Protein AF-A0A6V7KDC2-F1 (afdb_monomer_lite)

InterPro domains:
  IPR050136 Fatty acid oxidation complex subunit alpha [PTHR43612] (1-67)

Sequence (67 aa):
RKSGKGIYVYEAGRKDRDLNLGALDILKKYSLEPKGSISDEDRQLRMVSRFVNEAVLCLEEKILANP

Structure (mmCIF, N/CA/C/O backbone):
data_AF-A0A6V7KDC2-F1
#
_entry.id   AF-A0A6V7KDC2-F1
#
loop_
_atom_site.group_PDB
_atom_site.id
_atom_site.type_symbol
_atom_site.label_atom_id
_atom_site.label_alt_id
_atom_site.label_comp_id
_atom_site.label_asym_id
_atom_site.label_entity_id
_atom_site.label_seq_id
_atom_site.pdbx_PDB_ins_code
_atom_site.Cartn_x
_atom_site.Cartn_y
_atom_site.Cartn_z
_atom_site.occupancy
_atom_site.B_iso_or_equiv
_atom_site.auth_seq_id
_atom_site.auth_comp_id
_atom_site.auth_asym_id
_atom_site.auth_atom_id
_atom_site.pdbx_PDB_model_num
ATOM 1 N N . ARG A 1 1 ? -18.313 4.199 3.804 1.00 72.69 1 ARG A N 1
ATOM 2 C CA . ARG A 1 1 ? -17.701 2.911 3.370 1.00 72.69 1 ARG A CA 1
ATOM 3 C C . ARG A 1 1 ? -18.779 1.837 3.398 1.00 72.69 1 ARG A C 1
ATOM 5 O O . ARG A 1 1 ? -19.661 1.957 4.236 1.00 72.69 1 ARG A O 1
ATOM 12 N N . LYS A 1 2 ? -18.715 0.822 2.525 1.00 88.62 2 LYS A N 1
ATOM 13 C CA . LYS A 1 2 ? -19.811 -0.142 2.282 1.00 88.62 2 LYS A CA 1
ATOM 14 C C . LYS A 1 2 ? -20.433 -0.754 3.553 1.00 88.62 2 LYS A C 1
ATOM 16 O O . LYS A 1 2 ? -21.639 -0.924 3.597 1.00 88.62 2 LYS A O 1
ATOM 21 N N . SER A 1 3 ? -19.627 -1.039 4.578 1.00 89.50 3 SER A N 1
ATOM 22 C CA . SER A 1 3 ? -20.026 -1.711 5.828 1.00 89.50 3 SER A CA 1
ATOM 23 C C . SER A 1 3 ? -20.079 -0.805 7.071 1.00 89.50 3 SER A C 1
ATOM 25 O O . SER A 1 3 ? -20.210 -1.312 8.181 1.00 89.50 3 SER A O 1
ATOM 27 N N . GLY A 1 4 ? -19.873 0.511 6.935 1.00 90.56 4 GLY A N 1
ATOM 28 C CA . GLY A 1 4 ? -19.816 1.438 8.082 1.00 90.56 4 GLY A CA 1
ATOM 29 C C . GLY A 1 4 ? -18.578 1.309 8.990 1.00 90.56 4 GLY A C 1
ATOM 30 O O . GLY A 1 4 ? -18.363 2.150 9.852 1.00 90.56 4 GLY A O 1
ATOM 31 N N . LYS A 1 5 ? -17.703 0.314 8.785 1.00 92.69 5 LYS A N 1
ATOM 32 C CA . LYS A 1 5 ? -16.469 0.125 9.571 1.00 92.69 5 LYS A CA 1
ATOM 33 C C . LYS A 1 5 ? -15.335 -0.499 8.753 1.00 92.69 5 LYS A C 1
ATOM 35 O O . LYS A 1 5 ? -15.573 -1.277 7.833 1.00 92.69 5 LYS A O 1
ATOM 40 N N . GLY A 1 6 ? -14.101 -0.131 9.082 1.00 92.75 6 GLY A N 1
ATOM 41 C CA . GLY A 1 6 ? -12.847 -0.662 8.539 1.00 92.75 6 GLY A CA 1
ATOM 42 C C . GLY A 1 6 ? -11.759 -0.554 9.607 1.00 92.75 6 GLY A C 1
ATOM 43 O O . GLY A 1 6 ? -11.990 -0.986 10.729 1.00 92.75 6 GLY A O 1
ATOM 44 N N . ILE A 1 7 ? -10.620 0.079 9.302 1.00 95.31 7 ILE A N 1
ATOM 45 C CA . ILE A 1 7 ? -9.627 0.474 10.329 1.00 95.31 7 ILE A CA 1
ATOM 46 C C . ILE A 1 7 ? -10.231 1.461 11.346 1.00 95.31 7 ILE A C 1
ATOM 48 O O . ILE A 1 7 ? -9.906 1.426 12.528 1.00 95.31 7 ILE A O 1
ATOM 52 N N . TYR A 1 8 ? -11.165 2.294 10.887 1.00 95.44 8 TYR A N 1
ATOM 53 C CA . TYR A 1 8 ? -11.943 3.213 11.715 1.00 95.44 8 TYR A CA 1
ATOM 54 C C . TYR A 1 8 ? -13.428 2.848 11.677 1.00 95.44 8 TYR A C 1
ATOM 56 O O . TYR A 1 8 ? -13.877 2.122 10.778 1.00 95.44 8 TYR A O 1
ATOM 64 N N . VAL A 1 9 ? -14.192 3.381 12.624 1.00 94.69 9 VAL A N 1
ATOM 65 C CA . VAL A 1 9 ? -15.658 3.385 12.595 1.00 94.69 9 VAL A CA 1
ATOM 66 C C . VAL A 1 9 ? -16.129 4.624 11.825 1.00 94.69 9 VAL A C 1
ATOM 68 O O . VAL A 1 9 ? -15.565 5.706 11.973 1.00 94.69 9 VAL A O 1
ATOM 71 N N . TYR A 1 10 ? -17.109 4.455 10.933 1.00 93.25 10 TYR A N 1
ATOM 72 C CA . TYR A 1 10 ? -17.623 5.520 10.070 1.00 93.25 10 TYR A CA 1
ATOM 73 C C . TYR A 1 10 ? -19.107 5.749 10.340 1.00 93.25 10 TYR A C 1
ATOM 75 O O . TYR A 1 10 ? -19.946 4.941 9.940 1.00 93.25 10 TYR A O 1
ATOM 83 N N . GLU A 1 11 ? -19.419 6.888 10.946 1.00 91.00 11 GLU A N 1
ATOM 84 C CA . GLU A 1 11 ? -20.785 7.335 11.216 1.00 91.00 11 GLU A CA 1
ATOM 85 C C . GLU A 1 11 ? -21.206 8.399 10.198 1.00 91.00 11 GLU A C 1
ATOM 87 O O . GLU A 1 11 ? -20.411 9.247 9.784 1.00 91.00 11 GLU A O 1
ATOM 92 N N . ALA A 1 12 ? -22.462 8.351 9.755 1.00 89.06 12 ALA A N 1
ATOM 93 C CA . ALA A 1 12 ? -22.986 9.355 8.837 1.00 89.06 12 ALA A CA 1
ATOM 94 C C . ALA A 1 12 ? -23.056 10.725 9.534 1.00 89.06 12 ALA A C 1
ATOM 96 O O . ALA A 1 12 ? -23.506 10.828 10.669 1.00 89.06 12 ALA A O 1
ATOM 97 N N . GLY A 1 13 ? -22.613 11.782 8.851 1.00 88.31 13 GLY A N 1
ATOM 98 C CA . GLY A 1 13 ? -22.669 13.151 9.376 1.00 88.31 13 GLY A CA 1
ATOM 99 C C . GLY A 1 13 ? -21.559 13.529 10.366 1.00 88.31 13 GLY A C 1
ATOM 100 O O . GLY A 1 13 ? -21.447 14.705 10.704 1.00 88.31 13 GLY A O 1
ATOM 101 N N . ARG A 1 14 ? -20.689 12.593 10.775 1.00 90.19 14 ARG A N 1
ATOM 102 C CA . ARG A 1 14 ? -19.534 12.876 11.643 1.00 90.19 14 ARG A CA 1
ATOM 103 C C . ARG A 1 14 ? -18.230 12.867 10.838 1.00 90.19 14 ARG A C 1
ATOM 105 O O . ARG A 1 14 ? -17.975 11.963 10.046 1.00 90.19 14 ARG A O 1
ATOM 112 N N . LYS A 1 15 ? -17.400 13.901 11.022 1.00 87.50 15 LYS A N 1
ATOM 113 C CA . LYS A 1 15 ? -16.049 13.976 10.423 1.00 87.50 15 LYS A CA 1
ATOM 114 C C . LYS A 1 15 ? -15.008 13.215 11.234 1.00 87.50 15 LYS A C 1
ATOM 116 O O . LYS A 1 15 ? -14.068 12.666 10.659 1.00 87.50 15 LYS A O 1
ATOM 121 N N . ASP A 1 16 ? -15.168 13.243 12.550 1.00 89.44 16 ASP A N 1
ATOM 122 C CA . ASP A 1 16 ? -14.307 12.524 13.470 1.00 89.44 16 ASP A CA 1
ATOM 123 C C . ASP A 1 16 ? -14.573 11.017 13.388 1.00 89.44 16 ASP A C 1
ATOM 125 O O . ASP A 1 16 ? -15.689 10.583 13.092 1.00 89.44 16 ASP A O 1
ATOM 129 N N . ARG A 1 17 ? -13.51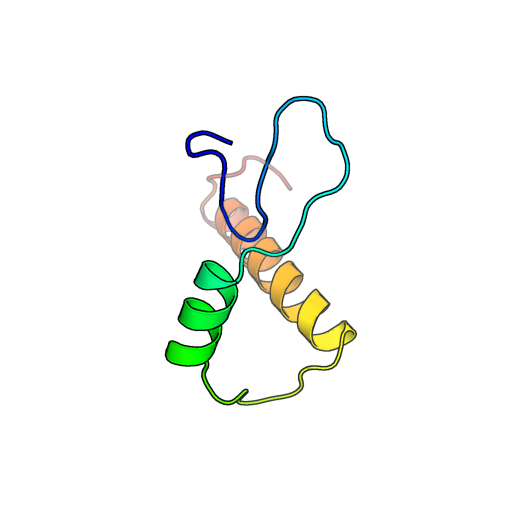2 10.232 13.5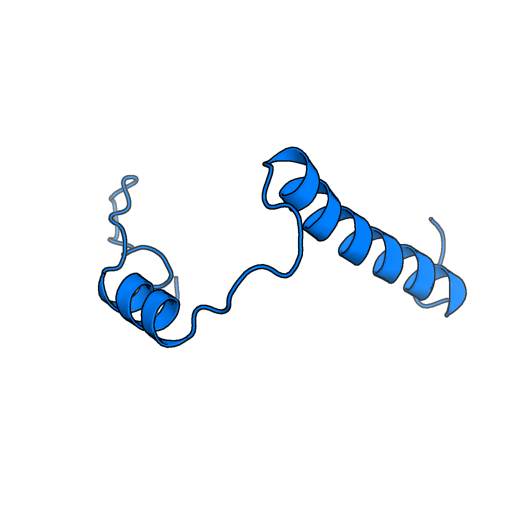44 1.00 91.56 17 ARG A N 1
ATOM 130 C CA . ARG A 1 17 ? -13.505 8.801 13.240 1.00 91.56 17 ARG A CA 1
ATOM 131 C C . ARG A 1 17 ? -12.747 8.067 14.324 1.00 91.56 17 ARG A C 1
ATOM 133 O O . ARG A 1 17 ? -11.517 8.090 14.346 1.00 91.56 17 ARG A O 1
ATOM 140 N N . ASP A 1 18 ? -13.490 7.357 15.157 1.00 94.75 18 ASP A N 1
ATOM 141 C CA . ASP A 1 18 ? -12.902 6.551 16.216 1.00 94.75 18 ASP A CA 1
ATOM 142 C C . ASP A 1 18 ? -12.193 5.317 15.638 1.00 94.75 18 ASP A C 1
ATOM 144 O O . ASP A 1 18 ? -12.554 4.778 14.579 1.00 94.75 18 ASP A O 1
ATOM 148 N N . LEU A 1 19 ? -11.162 4.854 16.343 1.00 95.00 19 LEU A N 1
ATOM 149 C CA . LEU A 1 19 ? -10.458 3.622 16.001 1.00 95.00 19 LEU A CA 1
ATOM 150 C C . LEU A 1 19 ? -11.382 2.414 16.182 1.00 95.00 19 LEU A C 1
ATOM 152 O O . LEU A 1 19 ? -12.077 2.281 17.187 1.00 95.00 19 LEU A O 1
ATOM 156 N N . ASN A 1 20 ? -11.353 1.487 15.226 1.00 95.69 20 ASN A N 1
ATOM 157 C CA . ASN A 1 20 ? -12.072 0.228 15.369 1.00 95.69 20 ASN A CA 1
ATOM 158 C C . ASN A 1 20 ? -11.259 -0.741 16.243 1.00 95.69 20 ASN A C 1
ATOM 160 O O . ASN A 1 20 ? -10.287 -1.335 15.773 1.00 95.69 20 ASN A O 1
ATOM 164 N N . LEU A 1 21 ? -11.681 -0.943 17.495 1.00 96.69 21 LEU A N 1
ATOM 165 C CA . LEU A 1 21 ? -11.022 -1.865 18.432 1.00 96.69 21 LEU A CA 1
ATOM 166 C C . LEU A 1 21 ? -10.954 -3.301 17.893 1.00 96.69 21 LEU A C 1
ATOM 168 O O . LEU A 1 21 ? -9.910 -3.938 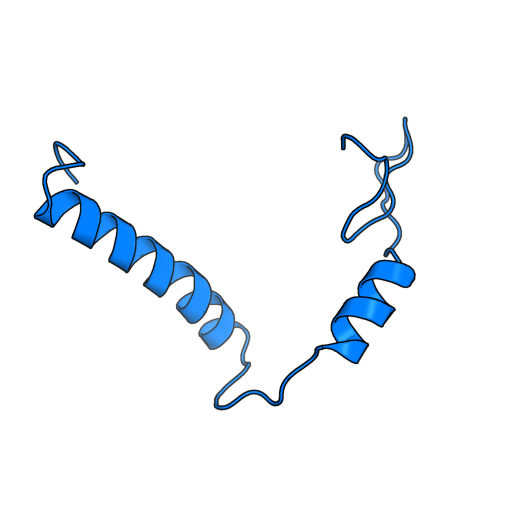17.984 1.00 96.69 21 LEU A O 1
ATOM 172 N N . GLY A 1 22 ? -12.004 -3.770 17.214 1.00 96.06 22 GLY A N 1
ATOM 173 C CA . GLY A 1 22 ? -11.990 -5.096 16.592 1.00 96.06 22 GLY A CA 1
ATOM 174 C C . GLY A 1 22 ? -10.953 -5.219 15.470 1.00 96.06 22 GLY A C 1
ATOM 175 O O . GLY A 1 22 ? -10.394 -6.292 15.262 1.00 96.06 22 GLY A O 1
ATOM 176 N N . ALA A 1 23 ? -10.644 -4.124 14.763 1.00 96.12 23 ALA A N 1
ATOM 177 C CA . ALA A 1 23 ? -9.548 -4.119 13.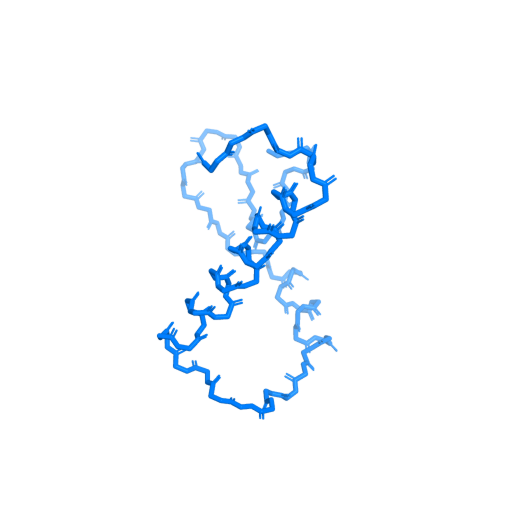795 1.00 96.12 23 ALA A CA 1
ATOM 178 C C . ALA A 1 23 ? -8.180 -4.171 14.495 1.00 96.12 23 ALA A C 1
ATOM 180 O O . ALA A 1 23 ? -7.294 -4.882 14.026 1.00 96.12 23 ALA A O 1
ATOM 181 N N . LEU A 1 24 ? -8.013 -3.472 15.625 1.00 96.94 24 LEU A N 1
ATOM 182 C CA . LEU A 1 24 ? -6.785 -3.532 16.427 1.00 96.94 24 LEU A CA 1
ATOM 183 C C . LEU A 1 24 ? -6.528 -4.935 16.983 1.00 96.94 24 LEU A C 1
ATOM 185 O O . LEU A 1 24 ? -5.389 -5.394 16.938 1.00 96.94 24 LEU A O 1
ATOM 189 N N . ASP A 1 25 ? -7.562 -5.632 17.453 1.00 97.62 25 ASP A N 1
ATOM 190 C CA . ASP A 1 25 ? -7.429 -6.998 17.970 1.00 97.62 25 ASP A CA 1
ATOM 191 C C . ASP A 1 25 ? -6.983 -7.977 16.878 1.00 97.62 25 ASP A C 1
ATOM 193 O O . ASP A 1 25 ? -6.090 -8.796 17.099 1.00 97.62 25 ASP A O 1
ATOM 197 N N . ILE A 1 26 ? -7.539 -7.851 15.668 1.00 96.94 26 ILE A N 1
ATOM 198 C CA . ILE A 1 26 ? -7.110 -8.644 14.508 1.00 96.94 26 ILE A CA 1
ATOM 199 C C . ILE A 1 26 ? -5.648 -8.335 14.159 1.00 96.94 26 ILE A C 1
ATOM 201 O O . ILE A 1 26 ? -4.861 -9.260 13.971 1.00 96.94 26 ILE A O 1
ATOM 205 N N . LEU A 1 27 ? -5.261 -7.056 14.102 1.00 96.44 27 LEU A N 1
ATOM 206 C CA . LEU A 1 27 ? -3.885 -6.659 13.783 1.00 96.44 27 LEU A CA 1
ATOM 207 C C . LEU A 1 27 ? -2.877 -7.183 14.812 1.00 96.44 27 LEU A C 1
ATOM 209 O O . LEU A 1 27 ? -1.828 -7.683 14.420 1.00 96.44 27 LEU A O 1
ATOM 213 N N . LYS A 1 28 ? -3.206 -7.121 16.108 1.00 96.25 28 LYS A N 1
ATOM 214 C CA . LYS A 1 28 ? -2.370 -7.674 17.187 1.00 96.25 28 LYS A CA 1
ATOM 215 C C . LYS A 1 28 ? -2.270 -9.195 17.111 1.00 96.25 28 LYS A C 1
ATOM 217 O O . LYS A 1 28 ? -1.197 -9.747 17.310 1.00 96.25 28 LYS A O 1
ATOM 222 N N . LYS A 1 29 ? -3.373 -9.883 16.803 1.00 97.81 29 LYS A N 1
ATOM 223 C CA . LYS A 1 29 ? -3.393 -11.349 16.684 1.00 97.81 29 LYS A CA 1
ATOM 224 C C . LYS A 1 29 ? -2.466 -11.864 15.577 1.00 97.81 29 LYS A C 1
ATOM 226 O O . LYS A 1 29 ? -1.918 -12.953 15.713 1.00 97.81 29 LYS A O 1
ATOM 231 N N . TYR A 1 30 ? -2.316 -11.108 14.490 1.00 97.12 30 TYR A N 1
ATOM 232 C CA . TYR A 1 30 ? -1.536 -11.505 13.313 1.00 97.12 30 TYR A CA 1
ATOM 233 C C . TYR A 1 30 ? -0.284 -10.636 13.089 1.00 97.12 30 TYR A C 1
ATOM 235 O O . TYR A 1 30 ? 0.250 -10.608 11.979 1.00 97.12 30 TYR A O 1
ATOM 243 N N . SER A 1 31 ? 0.192 -9.915 14.111 1.00 94.75 31 SER A N 1
ATOM 244 C CA . SER A 1 31 ? 1.413 -9.113 14.001 1.00 94.75 31 SER A CA 1
ATOM 245 C C . SER A 1 31 ? 2.656 -9.999 13.940 1.00 94.75 31 SER A C 1
ATOM 247 O O . SER A 1 31 ? 2.740 -11.008 14.637 1.00 94.75 31 SER A O 1
ATOM 249 N N . LEU A 1 32 ? 3.637 -9.596 13.135 1.00 94.62 32 LEU A N 1
ATOM 250 C CA . LEU A 1 32 ? 4.932 -10.263 13.011 1.00 94.62 32 LEU A CA 1
ATOM 251 C C . LEU A 1 32 ? 6.051 -9.331 13.473 1.00 94.62 32 LEU A C 1
ATOM 253 O O . LEU A 1 32 ? 5.959 -8.116 13.286 1.00 94.62 32 LEU A O 1
ATOM 257 N N . GLU A 1 33 ? 7.124 -9.918 13.999 1.00 94.44 33 GLU A N 1
ATOM 258 C CA . GLU A 1 33 ? 8.326 -9.175 14.373 1.00 94.44 33 GLU A CA 1
ATOM 259 C C . GLU A 1 33 ? 8.986 -8.530 13.137 1.00 94.44 33 GLU A C 1
ATOM 261 O O . GLU A 1 33 ? 9.244 -9.220 12.137 1.00 94.44 33 GLU A O 1
ATOM 266 N N . PRO A 1 34 ? 9.269 -7.213 13.162 1.00 92.69 34 PRO A N 1
ATOM 267 C CA . PRO A 1 34 ? 9.959 -6.543 12.068 1.00 92.69 34 PRO A CA 1
ATOM 268 C C . PRO A 1 34 ? 11.379 -7.093 11.875 1.00 92.69 34 PRO A C 1
ATOM 270 O O . PRO A 1 34 ? 12.188 -7.105 12.795 1.00 92.69 34 PRO A O 1
ATOM 273 N N . LYS A 1 35 ? 11.724 -7.489 10.644 1.00 90.75 35 LYS A N 1
ATOM 274 C CA . LYS A 1 35 ? 13.068 -8.004 10.297 1.00 90.75 35 LYS A CA 1
ATOM 275 C C . LYS A 1 35 ? 14.119 -6.916 10.034 1.00 90.75 35 LYS A C 1
ATOM 277 O O . LYS A 1 35 ? 15.220 -7.221 9.590 1.00 90.75 35 LYS A O 1
ATOM 282 N N . GLY A 1 36 ? 13.777 -5.650 10.229 1.00 91.44 36 GLY A N 1
ATOM 283 C CA . GLY A 1 36 ? 14.646 -4.523 9.916 1.00 91.44 36 GLY A CA 1
ATOM 284 C C . GLY A 1 36 ? 14.100 -3.235 10.506 1.00 91.44 36 GLY A C 1
ATOM 285 O O . GLY A 1 36 ? 13.140 -3.258 11.278 1.00 91.44 36 GLY A O 1
ATOM 286 N N . SER A 1 37 ? 14.697 -2.112 10.113 1.00 94.12 37 SER A N 1
ATOM 287 C CA . SER A 1 37 ? 14.308 -0.808 10.638 1.00 94.12 37 SER A CA 1
ATOM 288 C C . SER A 1 37 ? 12.827 -0.490 10.387 1.00 94.12 37 SER A C 1
ATOM 290 O O . SER A 1 37 ? 12.209 -0.890 9.384 1.00 94.12 37 SER A O 1
ATOM 292 N N . ILE A 1 38 ? 12.268 0.219 11.365 1.00 94.44 38 ILE A N 1
ATOM 293 C CA . ILE A 1 38 ? 10.890 0.701 11.409 1.00 94.44 38 ILE A CA 1
ATOM 294 C C . ILE A 1 38 ? 10.825 2.216 11.625 1.00 94.44 38 ILE A C 1
ATOM 296 O O . ILE A 1 38 ? 9.775 2.688 12.064 1.00 94.44 38 ILE A O 1
ATOM 300 N N . SER A 1 39 ? 11.911 2.945 11.335 1.00 97.19 39 SER A N 1
ATOM 301 C CA . SER A 1 39 ? 11.904 4.412 11.271 1.00 97.19 39 SER A CA 1
ATOM 302 C C . SER A 1 39 ? 10.839 4.902 10.283 1.00 97.19 39 SER A C 1
ATOM 304 O O . SER A 1 39 ? 10.385 4.150 9.409 1.00 97.19 39 SER A O 1
ATOM 306 N N . ASP A 1 40 ? 10.408 6.150 10.423 1.00 96.94 40 ASP A N 1
ATOM 307 C CA . ASP A 1 40 ? 9.377 6.697 9.544 1.00 96.94 40 ASP A CA 1
ATOM 308 C C . ASP A 1 40 ? 9.885 6.819 8.101 1.00 96.94 40 ASP A C 1
ATOM 310 O O . ASP A 1 40 ? 9.146 6.510 7.162 1.00 96.94 40 ASP A O 1
ATOM 314 N N . GLU A 1 41 ? 11.165 7.139 7.919 1.00 97.19 41 GLU A N 1
ATOM 315 C CA . GLU A 1 41 ? 11.840 7.192 6.623 1.00 97.19 41 GLU A CA 1
ATOM 316 C C . GLU A 1 41 ? 11.864 5.811 5.952 1.00 97.19 41 GLU A C 1
ATOM 318 O O . GLU A 1 41 ? 11.487 5.670 4.785 1.00 97.19 41 GLU A O 1
ATOM 323 N N . ASP A 1 42 ? 12.217 4.759 6.699 1.00 96.62 42 ASP A N 1
ATOM 324 C CA . ASP A 1 42 ? 12.247 3.390 6.172 1.00 96.62 42 ASP A CA 1
ATOM 325 C C . ASP A 1 42 ? 10.843 2.884 5.816 1.00 96.62 42 ASP A C 1
ATOM 327 O O . ASP A 1 42 ? 10.661 2.150 4.838 1.00 96.62 42 ASP A O 1
ATOM 331 N N . ARG A 1 43 ? 9.816 3.281 6.580 1.00 95.56 43 ARG A N 1
ATOM 332 C CA . ARG A 1 43 ? 8.414 2.960 6.265 1.00 95.56 43 ARG A CA 1
ATOM 333 C C . ARG A 1 43 ? 7.960 3.645 4.982 1.00 95.56 43 ARG A C 1
ATOM 335 O O . ARG A 1 43 ? 7.341 2.988 4.143 1.00 95.56 43 ARG A O 1
ATOM 342 N N . GLN A 1 44 ? 8.271 4.930 4.820 1.00 96.62 44 GLN A N 1
ATOM 343 C CA . GLN A 1 44 ? 7.958 5.684 3.606 1.00 96.62 44 GL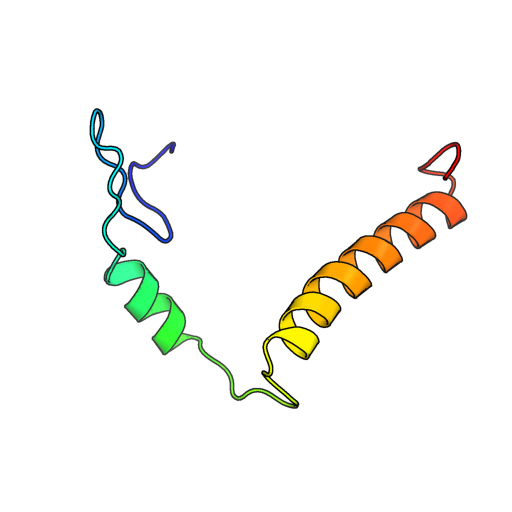N A CA 1
ATOM 344 C C . GLN A 1 44 ? 8.635 5.050 2.390 1.00 96.62 44 GLN A C 1
ATOM 346 O O . GLN A 1 44 ? 7.959 4.724 1.409 1.00 96.62 44 GLN A O 1
ATOM 351 N N . LEU A 1 45 ? 9.939 4.775 2.486 1.00 96.94 45 LEU A N 1
ATOM 352 C CA . LEU A 1 45 ? 10.695 4.164 1.401 1.00 96.94 45 LEU A CA 1
ATOM 353 C C . LEU A 1 45 ? 10.157 2.773 1.055 1.00 96.94 45 LEU A C 1
ATOM 355 O O . LEU A 1 45 ? 10.015 2.457 -0.123 1.00 96.94 45 LEU A O 1
ATOM 359 N N . ARG A 1 46 ? 9.772 1.952 2.042 1.00 95.31 46 ARG A N 1
ATOM 360 C CA . ARG A 1 46 ? 9.186 0.619 1.808 1.00 95.31 46 ARG A CA 1
ATOM 361 C C . ARG A 1 46 ? 7.859 0.674 1.045 1.00 95.31 46 ARG A C 1
ATOM 363 O O . ARG A 1 46 ? 7.579 -0.246 0.279 1.00 95.31 46 ARG A O 1
ATOM 370 N N . MET A 1 47 ? 7.049 1.714 1.245 1.00 95.69 47 MET A N 1
ATOM 371 C CA . MET A 1 47 ? 5.812 1.903 0.477 1.00 95.69 47 MET A CA 1
ATOM 372 C C . MET A 1 47 ? 6.101 2.400 -0.941 1.00 95.69 47 MET A C 1
ATOM 374 O O . MET A 1 47 ? 5.607 1.818 -1.905 1.00 95.69 47 MET A O 1
ATOM 378 N N . VAL A 1 48 ? 6.919 3.449 -1.072 1.00 97.56 48 VAL A N 1
ATOM 379 C CA . VAL A 1 48 ? 7.149 4.121 -2.359 1.00 97.56 48 VAL A CA 1
ATOM 380 C C . VAL A 1 48 ? 8.006 3.274 -3.295 1.00 97.56 48 VAL A C 1
ATOM 382 O O . VAL A 1 48 ? 7.648 3.122 -4.456 1.00 97.56 48 VAL A O 1
ATOM 385 N N . SER A 1 49 ? 9.090 2.670 -2.802 1.00 97.75 49 SER A N 1
ATOM 386 C CA . SER A 1 49 ? 9.988 1.850 -3.632 1.00 97.75 49 SER A CA 1
ATOM 387 C C . SER A 1 49 ? 9.253 0.703 -4.320 1.00 97.75 49 SER A C 1
ATOM 389 O O . SER A 1 49 ? 9.444 0.490 -5.511 1.00 97.75 49 SER A O 1
ATOM 391 N N . ARG A 1 50 ? 8.360 0.007 -3.604 1.00 96.81 50 ARG A N 1
ATOM 392 C CA . ARG A 1 50 ? 7.544 -1.078 -4.169 1.00 96.81 50 ARG A CA 1
ATOM 393 C C . ARG A 1 50 ? 6.615 -0.576 -5.266 1.00 96.81 50 ARG A C 1
ATOM 395 O O . ARG A 1 50 ? 6.551 -1.185 -6.322 1.00 96.81 50 ARG A O 1
ATOM 402 N N . PHE A 1 51 ? 5.924 0.536 -5.024 1.00 97.69 51 PHE A N 1
ATOM 403 C CA . PHE A 1 51 ? 5.030 1.128 -6.016 1.00 97.69 51 PHE A CA 1
ATOM 404 C C . PHE A 1 51 ? 5.783 1.575 -7.277 1.00 97.69 51 PHE A C 1
ATOM 406 O O . PHE A 1 51 ? 5.365 1.260 -8.387 1.00 97.69 51 PHE A O 1
ATOM 413 N N . VAL A 1 52 ? 6.911 2.270 -7.112 1.00 98.19 52 VAL A N 1
ATOM 414 C CA . VAL A 1 52 ? 7.732 2.743 -8.236 1.00 98.19 52 VAL A CA 1
ATOM 415 C C . VAL A 1 52 ? 8.318 1.571 -9.018 1.00 98.19 52 VAL A C 1
ATOM 417 O O . VAL A 1 52 ? 8.322 1.609 -10.242 1.00 98.19 52 VAL A O 1
ATOM 420 N N . ASN A 1 53 ? 8.762 0.514 -8.336 1.00 98.19 53 ASN A N 1
ATOM 421 C CA . ASN A 1 53 ? 9.290 -0.675 -8.997 1.00 98.19 53 ASN A CA 1
ATOM 422 C C . ASN A 1 53 ? 8.240 -1.346 -9.898 1.00 98.19 53 ASN A C 1
ATOM 424 O O . ASN A 1 53 ? 8.555 -1.696 -11.029 1.00 98.19 53 ASN A O 1
ATOM 428 N N . GLU A 1 54 ? 6.988 -1.460 -9.440 1.00 97.94 54 GLU A N 1
ATOM 429 C CA . GLU A 1 54 ? 5.885 -1.960 -10.277 1.00 97.94 54 GLU A CA 1
ATOM 430 C C . GLU A 1 54 ? 5.592 -1.033 -11.464 1.00 97.94 54 GLU A C 1
ATOM 432 O O . GLU A 1 54 ? 5.348 -1.507 -12.569 1.00 97.94 54 GLU A O 1
ATOM 437 N N . ALA A 1 55 ? 5.646 0.289 -11.268 1.00 97.56 55 ALA A N 1
ATOM 438 C CA . ALA A 1 55 ? 5.447 1.247 -12.356 1.00 97.56 55 ALA A CA 1
ATOM 439 C C . ALA A 1 55 ? 6.527 1.119 -13.447 1.00 97.56 55 ALA A C 1
ATOM 441 O O . ALA A 1 55 ? 6.205 1.143 -14.634 1.00 97.56 55 ALA A O 1
ATOM 442 N N . VAL A 1 56 ? 7.791 0.929 -13.051 1.00 97.62 56 VAL A N 1
ATOM 443 C CA . VAL A 1 56 ? 8.899 0.667 -13.983 1.00 97.62 56 VAL A CA 1
ATOM 444 C C . VAL A 1 56 ? 8.697 -0.668 -14.695 1.00 97.62 56 VAL A C 1
ATOM 446 O O . VAL A 1 56 ? 8.802 -0.713 -15.917 1.00 97.62 56 VAL A O 1
ATOM 449 N N . LEU A 1 57 ? 8.320 -1.726 -13.971 1.00 98.19 57 LEU A N 1
ATOM 450 C CA . LEU A 1 57 ? 8.038 -3.026 -14.581 1.00 98.19 57 LEU A CA 1
ATOM 451 C C . LEU A 1 57 ? 6.907 -2.932 -15.619 1.00 98.19 57 LEU A C 1
ATOM 453 O O . LEU A 1 57 ? 7.032 -3.464 -16.717 1.00 98.19 57 LEU A O 1
ATOM 457 N N . CYS A 1 58 ? 5.840 -2.182 -15.334 1.00 98.31 58 CYS A N 1
ATOM 458 C CA . CYS A 1 58 ? 4.749 -1.964 -16.289 1.00 98.31 58 CYS A CA 1
ATOM 459 C C . CYS A 1 58 ? 5.213 -1.233 -17.560 1.00 98.31 58 CYS A C 1
ATOM 461 O O . CYS A 1 58 ? 4.657 -1.454 -18.639 1.00 98.31 58 CYS A O 1
ATOM 463 N N . LEU A 1 59 ? 6.210 -0.354 -17.450 1.00 97.62 59 LEU A N 1
ATOM 464 C CA . LEU A 1 59 ? 6.826 0.296 -18.603 1.00 97.62 59 LEU A CA 1
ATOM 465 C C . LEU A 1 59 ? 7.692 -0.690 -19.405 1.00 97.62 59 LEU A C 1
ATOM 467 O O . LEU A 1 59 ? 7.599 -0.722 -20.631 1.00 97.62 59 LEU A O 1
ATOM 471 N N . GLU A 1 60 ? 8.486 -1.524 -18.729 1.00 97.44 60 GLU A N 1
ATOM 472 C CA . GLU A 1 60 ? 9.324 -2.557 -19.359 1.00 97.44 60 GLU A CA 1
ATOM 473 C C . GLU A 1 60 ? 8.487 -3.609 -20.103 1.00 97.44 60 GLU A C 1
ATOM 475 O O . GLU A 1 60 ? 8.796 -3.967 -21.242 1.00 97.44 60 GLU A O 1
ATOM 480 N N . GLU A 1 61 ? 7.377 -4.043 -19.502 1.00 98.19 61 GLU A N 1
ATOM 481 C CA . GLU A 1 61 ? 6.413 -4.977 -20.095 1.00 98.19 61 GLU A CA 1
ATOM 482 C C . GLU A 1 61 ? 5.509 -4.324 -21.157 1.00 98.19 61 GLU A C 1
ATOM 484 O O . GLU A 1 61 ? 4.673 -4.996 -21.765 1.00 98.19 61 GLU A O 1
ATOM 489 N N . LYS A 1 62 ? 5.686 -3.020 -21.422 1.00 96.38 62 LYS A N 1
ATOM 490 C CA . LYS A 1 62 ? 4.900 -2.221 -22.379 1.00 96.38 62 LYS A CA 1
ATOM 491 C C . LYS A 1 62 ? 3.398 -2.187 -22.076 1.00 96.38 62 LYS A C 1
ATOM 493 O O . LYS A 1 62 ? 2.585 -1.979 -22.977 1.00 96.38 62 LYS A O 1
ATOM 498 N N . ILE A 1 63 ? 3.030 -2.360 -20.807 1.00 98.12 63 ILE A N 1
ATOM 499 C CA . ILE A 1 63 ? 1.681 -2.072 -20.308 1.00 98.12 63 ILE A CA 1
ATOM 500 C C . ILE A 1 63 ? 1.457 -0.556 -20.299 1.00 98.12 63 ILE A C 1
ATOM 502 O O . ILE A 1 63 ? 0.384 -0.080 -20.671 1.00 98.12 63 ILE A O 1
ATOM 506 N N . LEU A 1 64 ? 2.487 0.207 -19.920 1.00 95.88 64 LEU A N 1
ATOM 507 C CA . LEU A 1 64 ? 2.510 1.663 -20.039 1.00 95.88 64 LEU A CA 1
ATOM 508 C C . LEU A 1 64 ? 3.153 2.082 -21.363 1.00 95.88 64 LEU A C 1
ATOM 510 O O . LEU A 1 64 ? 4.178 1.544 -21.776 1.00 95.88 64 LEU A O 1
ATOM 514 N N . ALA A 1 65 ? 2.546 3.065 -22.029 1.00 95.12 65 ALA A N 1
ATOM 515 C CA . ALA A 1 65 ? 3.025 3.567 -23.317 1.00 95.12 65 ALA A CA 1
ATOM 516 C C . ALA A 1 65 ? 4.220 4.526 -23.184 1.00 95.12 65 ALA A C 1
ATOM 518 O O . ALA A 1 65 ? 4.982 4.704 -24.134 1.00 95.12 65 ALA A O 1
ATOM 519 N N . ASN A 1 66 ? 4.355 5.180 -22.032 1.00 92.12 66 ASN A N 1
ATOM 520 C CA . ASN A 1 66 ? 5.415 6.126 -21.709 1.00 92.12 66 ASN A CA 1
ATOM 521 C C . ASN A 1 66 ? 5.549 6.273 -20.179 1.00 92.12 66 ASN A C 1
ATOM 523 O O . ASN A 1 66 ? 4.667 5.795 -19.459 1.00 92.12 66 ASN A O 1
ATOM 527 N N . PRO A 1 67 ? 6.661 6.868 -19.705 1.00 90.44 67 PRO A N 1
ATOM 528 C CA . PRO A 1 67 ? 6.867 7.194 -18.294 1.00 90.44 67 PRO A CA 1
ATOM 529 C C . PRO A 1 67 ? 5.866 8.214 -17.739 1.00 90.44 67 PRO A C 1
ATOM 531 O O . PRO A 1 67 ? 5.548 9.185 -18.466 1.00 90.44 67 PR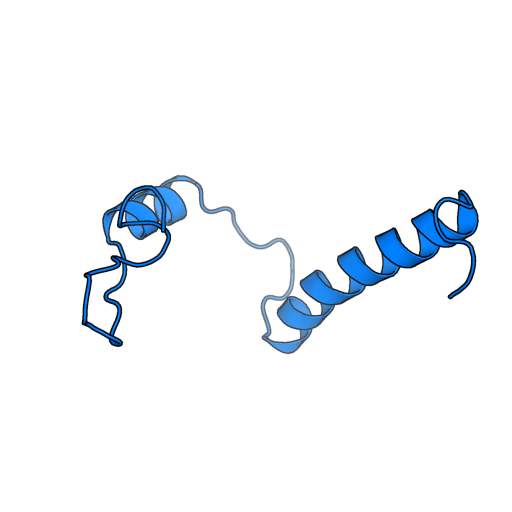O A O 1
#

Organism: NCBI:txid1563983

pLDDT: mean 94.6, std 3.98, range [72.69, 98.31]

Foldseek 3Di:
DVPCDDQWGHDPPDPDTHGDVVNVVVCVVPPDDDPDDDPPVVVVCVVVVVVVVVVVVCVVVVVDVHD

Secondary structure (DSSP, 8-state):
-TTSBSSBB--TT-----B-HHHHHHHHHT----SS---HHHHHHHHHHHHHHHHHHHHHTTSSS--

Radius of gyration: 18.03 Å; chains: 1; bounding box: 38×26×42 Å